Protein AF-A0A453N8C6-F1 (afdb_monomer_lite)

Structure (mmCIF, N/CA/C/O backbone):
data_AF-A0A453N8C6-F1
#
_entry.id   AF-A0A453N8C6-F1
#
loop_
_atom_site.group_PDB
_atom_site.id
_atom_site.type_symbol
_atom_site.label_atom_id
_atom_site.label_alt_id
_atom_site.label_comp_id
_atom_site.label_asym_id
_atom_site.label_entity_id
_atom_site.label_seq_id
_atom_site.pdbx_PDB_ins_code
_atom_site.Cartn_x
_atom_site.Cartn_y
_atom_site.Cartn_z
_atom_site.occupancy
_atom_site.B_iso_or_equiv
_atom_site.auth_seq_id
_atom_site.auth_comp_id
_atom_site.auth_asym_id
_atom_site.auth_atom_id
_atom_site.pdbx_PDB_model_num
ATOM 1 N N . MET A 1 1 ? 19.349 16.589 14.785 1.00 27.81 1 MET A N 1
ATOM 2 C CA . MET A 1 1 ? 19.771 15.254 14.307 1.00 27.81 1 MET A CA 1
ATOM 3 C C . MET A 1 1 ? 18.648 14.284 14.624 1.00 27.81 1 MET A C 1
ATOM 5 O O . MET A 1 1 ? 18.499 13.913 15.778 1.00 27.81 1 MET A O 1
ATOM 9 N N . SER A 1 2 ? 17.808 13.958 13.645 1.00 28.86 2 SER A N 1
ATOM 10 C CA . SER A 1 2 ? 16.639 13.094 13.848 1.00 28.86 2 SER A CA 1
ATOM 11 C C . SER A 1 2 ? 16.909 11.774 13.138 1.00 28.86 2 SER A C 1
ATOM 13 O O . SER A 1 2 ? 16.871 11.708 11.910 1.00 28.86 2 SER A O 1
ATOM 15 N N . ALA A 1 3 ? 17.271 10.751 13.907 1.00 26.25 3 ALA A N 1
ATOM 16 C CA . ALA A 1 3 ? 17.454 9.401 13.402 1.00 26.25 3 ALA A CA 1
ATOM 17 C C . ALA A 1 3 ? 16.074 8.781 13.151 1.00 26.25 3 ALA A C 1
ATOM 19 O O . ALA A 1 3 ? 15.327 8.510 14.086 1.00 26.25 3 ALA A O 1
ATOM 20 N N . TRP A 1 4 ?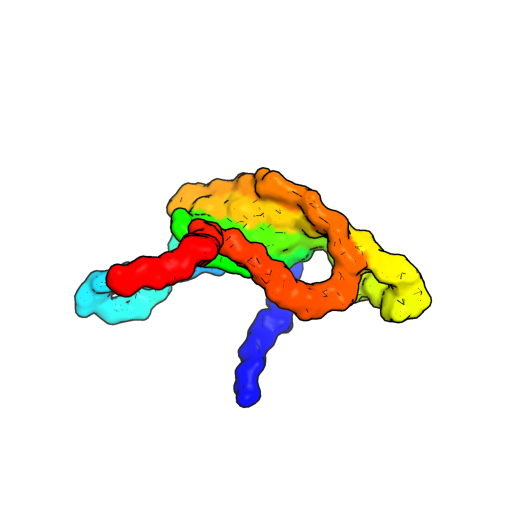 15.732 8.584 11.882 1.00 28.06 4 TRP A N 1
ATOM 21 C CA . TRP A 1 4 ? 14.612 7.732 11.491 1.00 28.06 4 TRP A CA 1
ATOM 22 C C . TRP A 1 4 ? 15.081 6.274 11.545 1.00 28.06 4 TRP A C 1
ATOM 24 O O . TRP A 1 4 ? 16.196 5.997 11.083 1.00 28.06 4 TRP A O 1
ATOM 34 N N . PRO A 1 5 ? 14.290 5.326 12.075 1.00 31.53 5 PRO A N 1
ATOM 35 C CA . PRO A 1 5 ? 14.660 3.922 12.028 1.00 31.53 5 PRO A CA 1
ATOM 36 C C . PRO A 1 5 ? 14.535 3.432 10.581 1.00 31.53 5 PRO A C 1
ATOM 38 O O . PRO A 1 5 ? 13.468 3.062 10.105 1.00 31.53 5 PRO A O 1
ATOM 41 N N . ARG A 1 6 ? 15.663 3.459 9.866 1.00 39.62 6 ARG A N 1
ATOM 42 C CA . ARG A 1 6 ? 15.880 2.709 8.630 1.00 39.62 6 ARG A CA 1
ATOM 43 C C . ARG A 1 6 ? 16.119 1.263 9.026 1.00 39.62 6 ARG A C 1
ATOM 45 O O . ARG A 1 6 ? 17.200 0.964 9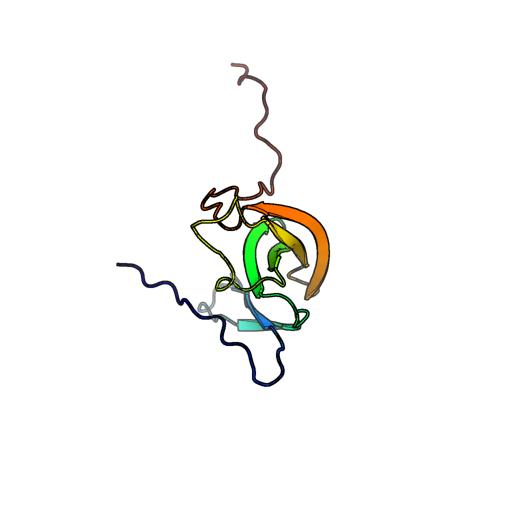.518 1.00 39.62 6 ARG A O 1
ATOM 52 N N . THR A 1 7 ? 15.111 0.407 8.903 1.00 35.06 7 THR A N 1
ATOM 53 C CA . THR A 1 7 ? 15.223 -1.024 8.553 1.00 35.06 7 THR A CA 1
ATOM 54 C C . THR A 1 7 ? 13.877 -1.698 8.804 1.00 35.06 7 THR A C 1
ATOM 56 O O . THR A 1 7 ? 13.541 -2.061 9.931 1.00 35.06 7 THR A O 1
ATOM 59 N N . CYS A 1 8 ? 13.114 -1.920 7.736 1.00 42.84 8 CYS A N 1
ATOM 60 C CA . CYS A 1 8 ? 12.139 -3.002 7.720 1.00 42.84 8 CYS A CA 1
ATOM 61 C C . CYS A 1 8 ? 12.954 -4.302 7.731 1.00 42.84 8 CYS A C 1
ATOM 63 O O . CYS A 1 8 ? 13.542 -4.667 6.720 1.00 42.84 8 CYS A O 1
ATOM 65 N N . ARG A 1 9 ? 13.100 -4.958 8.890 1.00 39.53 9 ARG A N 1
ATOM 66 C CA . ARG A 1 9 ? 13.710 -6.294 8.936 1.00 39.53 9 ARG A CA 1
ATOM 67 C C . ARG A 1 9 ? 12.710 -7.297 8.379 1.00 39.53 9 ARG A C 1
ATOM 69 O O . ARG A 1 9 ? 11.672 -7.531 8.998 1.00 39.53 9 ARG A O 1
ATOM 76 N N . THR A 1 10 ? 13.044 -7.895 7.245 1.00 47.12 10 THR A N 1
ATOM 77 C CA . THR A 1 10 ? 12.346 -9.051 6.686 1.00 47.12 10 THR A CA 1
ATOM 78 C C . THR A 1 10 ? 12.437 -10.214 7.671 1.00 47.12 10 THR A C 1
ATOM 80 O O . THR A 1 10 ? 13.494 -10.484 8.250 1.00 47.12 10 THR A O 1
ATOM 83 N N . ARG A 1 11 ? 11.312 -10.888 7.917 1.00 54.66 11 ARG A N 1
ATOM 84 C CA . ARG A 1 11 ? 11.297 -12.114 8.716 1.00 54.66 11 ARG A CA 1
ATOM 85 C C . ARG A 1 11 ? 11.904 -13.277 7.923 1.00 54.66 11 ARG A C 1
ATOM 87 O O . ARG A 1 11 ? 11.881 -13.240 6.695 1.00 54.66 11 ARG A O 1
ATOM 94 N N . PRO A 1 12 ? 12.368 -14.343 8.600 1.00 52.97 12 PRO A N 1
ATOM 95 C CA . PRO A 1 12 ? 12.856 -15.555 7.937 1.00 52.97 12 PRO A CA 1
ATOM 96 C C . PRO A 1 12 ? 11.827 -16.228 7.012 1.00 52.97 12 PRO A C 1
ATOM 98 O O . PRO A 1 12 ? 12.214 -17.006 6.150 1.00 52.97 12 PRO A O 1
ATOM 101 N N . ASP A 1 13 ? 10.533 -15.942 7.195 1.00 63.09 13 ASP A N 1
ATOM 102 C CA . ASP A 1 13 ? 9.421 -16.463 6.389 1.00 63.09 13 ASP A CA 1
ATOM 103 C C . ASP A 1 13 ? 9.012 -15.544 5.219 1.00 63.09 13 ASP A C 1
ATOM 105 O O . ASP A 1 13 ? 8.057 -15.850 4.510 1.00 63.09 13 ASP A O 1
ATOM 109 N N . GLY A 1 14 ? 9.700 -14.411 5.022 1.00 59.38 14 GLY A N 1
ATOM 110 C CA . GLY A 1 14 ? 9.383 -13.437 3.972 1.00 59.38 14 GLY A CA 1
ATOM 111 C C . GLY A 1 14 ? 8.081 -12.655 4.194 1.00 59.38 14 GLY A C 1
ATOM 112 O O . GLY A 1 14 ? 7.648 -11.934 3.301 1.00 59.38 14 GLY A O 1
ATOM 113 N N . SER A 1 15 ? 7.432 -12.776 5.359 1.00 63.88 15 SER A N 1
ATOM 114 C CA . SER A 1 15 ? 6.172 -12.078 5.633 1.00 63.88 15 SER A CA 1
ATOM 115 C C . SER A 1 15 ? 6.397 -10.639 6.113 1.00 63.88 15 SER A C 1
ATOM 117 O O . SER A 1 15 ? 7.200 -10.377 7.018 1.00 63.88 15 SER A O 1
ATOM 119 N N . PHE A 1 16 ? 5.635 -9.697 5.550 1.00 69.31 16 PHE A N 1
ATOM 120 C CA . PHE A 1 16 ? 5.573 -8.315 6.027 1.00 69.31 16 PHE A CA 1
ATOM 121 C C . PHE A 1 16 ? 4.360 -8.125 6.937 1.00 69.31 16 PHE A C 1
ATOM 123 O O . PHE A 1 16 ? 3.277 -8.657 6.692 1.00 69.31 16 PHE A O 1
ATOM 130 N N . ARG A 1 17 ? 4.542 -7.358 8.015 1.00 71.56 17 ARG A N 1
ATOM 131 C CA . ARG A 1 17 ? 3.475 -7.034 8.965 1.00 71.56 17 ARG A CA 1
ATOM 132 C C . ARG A 1 17 ? 3.396 -5.535 9.167 1.00 71.56 17 ARG A C 1
ATOM 134 O O . ARG A 1 17 ? 4.377 -4.923 9.584 1.00 71.56 17 ARG A O 1
ATOM 141 N N . LEU A 1 18 ? 2.221 -4.969 8.924 1.00 72.94 18 LEU A N 1
ATOM 142 C CA . LEU A 1 18 ? 1.919 -3.603 9.323 1.00 72.94 18 LEU A CA 1
ATOM 143 C C . LEU A 1 18 ? 1.427 -3.613 10.768 1.00 72.94 18 LEU A C 1
ATOM 145 O O . LEU A 1 18 ? 0.459 -4.299 11.092 1.00 72.94 18 LEU A O 1
ATOM 149 N N . VAL A 1 19 ? 2.096 -2.843 11.619 1.00 73.06 19 VAL A N 1
ATOM 150 C CA . VAL A 1 19 ? 1.768 -2.694 13.037 1.00 73.06 19 VAL A CA 1
ATOM 151 C C . VAL A 1 19 ? 1.398 -1.238 13.285 1.00 73.06 19 VAL A C 1
ATOM 153 O O . VAL A 1 19 ? 2.187 -0.351 12.962 1.00 73.06 19 VAL A O 1
ATOM 156 N N . TYR A 1 20 ? 0.228 -0.986 13.871 1.00 69.19 20 TYR A N 1
ATOM 157 C CA . TYR A 1 20 ? -0.189 0.360 14.264 1.00 69.19 20 TYR A CA 1
ATOM 158 C C . TYR A 1 20 ? -0.744 0.380 15.690 1.00 69.19 20 TYR A C 1
ATOM 160 O O . TYR A 1 20 ? -1.233 -0.622 16.217 1.00 69.19 20 TYR A O 1
ATOM 168 N N . THR A 1 21 ? -0.629 1.542 16.325 1.00 68.12 21 THR A N 1
ATOM 169 C CA . THR A 1 21 ? -1.155 1.811 17.665 1.00 68.12 21 THR A CA 1
ATOM 170 C C . THR A 1 21 ? -2.172 2.928 17.582 1.00 68.12 21 THR A C 1
ATOM 172 O O . THR A 1 21 ? -1.903 3.961 16.963 1.00 68.12 21 THR A O 1
ATOM 175 N N . THR A 1 22 ? -3.304 2.752 18.244 1.00 64.94 22 THR A N 1
ATOM 176 C CA . THR A 1 22 ? -4.309 3.800 18.401 1.00 64.94 22 THR A CA 1
ATOM 177 C C . THR A 1 22 ? -4.161 4.433 19.781 1.00 64.94 22 THR A C 1
ATOM 179 O O . THR A 1 22 ? -3.692 3.815 20.742 1.00 64.94 22 THR A O 1
ATOM 182 N N . GLN A 1 23 ? -4.508 5.714 19.872 1.00 64.88 23 GLN A N 1
ATOM 183 C CA . GLN A 1 23 ? -4.574 6.437 21.134 1.00 64.88 23 GLN A CA 1
ATOM 184 C C . GLN A 1 23 ? -6.031 6.803 21.380 1.00 64.88 23 GLN A C 1
ATOM 186 O O . GLN A 1 23 ? -6.620 7.553 20.604 1.00 64.88 23 GLN A O 1
ATOM 191 N N . ASN A 1 24 ? -6.606 6.273 22.457 1.00 63.00 24 ASN A N 1
ATOM 192 C CA . ASN A 1 24 ? -7.944 6.662 22.871 1.00 63.00 24 ASN A CA 1
ATOM 193 C C . ASN A 1 24 ? -7.863 7.979 23.656 1.00 63.00 24 ASN A C 1
ATOM 195 O O . ASN A 1 24 ? -7.054 8.105 24.573 1.00 63.00 24 ASN A O 1
ATOM 199 N N . ASN A 1 25 ? -8.690 8.960 23.298 1.00 60.56 25 ASN A N 1
ATOM 200 C CA . ASN A 1 25 ? -8.667 10.307 23.884 1.00 60.56 25 ASN A CA 1
ATOM 201 C C . ASN A 1 25 ? -9.478 10.410 25.195 1.00 60.56 25 ASN A C 1
ATOM 203 O O . ASN A 1 25 ? -9.945 11.487 25.558 1.00 60.56 25 ASN A O 1
ATOM 207 N N . SER A 1 26 ? -9.683 9.296 25.903 1.00 57.47 26 SER A N 1
ATOM 208 C CA . SER A 1 26 ? -10.351 9.283 27.209 1.00 57.47 26 SER A CA 1
ATOM 209 C C . SER A 1 26 ? -9.458 9.899 28.292 1.00 57.47 26 SER A C 1
ATOM 211 O O . SER A 1 26 ? -8.246 9.725 28.250 1.00 57.47 26 SER A O 1
ATOM 213 N N . GLU A 1 27 ? -10.061 10.558 29.285 1.00 56.75 27 GLU A N 1
ATOM 214 C CA . GLU A 1 27 ? -9.445 11.385 30.350 1.00 56.75 27 GLU A CA 1
ATOM 215 C C . GLU A 1 27 ? -8.375 10.708 31.247 1.00 56.75 27 GLU A C 1
ATOM 217 O O . GLU A 1 27 ? -7.838 11.334 32.160 1.00 56.75 27 GLU A O 1
ATOM 222 N N . SER A 1 28 ? -8.027 9.444 31.002 1.00 60.53 28 SER A N 1
ATOM 223 C CA . SER A 1 28 ? -7.013 8.670 31.727 1.00 60.53 28 SER A CA 1
ATOM 224 C C . SER A 1 28 ? -5.692 8.559 30.936 1.00 60.53 28 SER A C 1
ATOM 226 O O . SER A 1 28 ? -5.678 8.824 29.735 1.00 60.53 28 SER A O 1
ATOM 228 N N . PRO A 1 29 ? -4.559 8.176 31.565 1.00 53.72 29 PRO A N 1
ATOM 229 C CA . PRO A 1 29 ? -3.230 8.274 30.961 1.00 53.72 29 PRO A CA 1
ATOM 230 C C . PRO A 1 29 ? -3.148 7.614 29.584 1.00 53.72 29 PRO A C 1
ATOM 232 O O . PRO A 1 29 ? -3.690 6.532 29.376 1.00 53.72 29 PRO A O 1
ATOM 235 N N . LYS A 1 30 ? -2.423 8.290 28.685 1.00 57.59 30 LYS A N 1
ATOM 236 C CA . LYS A 1 30 ? -2.078 7.934 27.300 1.00 57.59 30 LYS A CA 1
ATOM 237 C C . LYS A 1 30 ? -1.484 6.523 27.180 1.00 57.59 30 LYS A C 1
ATOM 239 O O . LYS A 1 30 ? -0.279 6.364 26.995 1.00 57.59 30 LYS A O 1
ATOM 244 N N . GLU A 1 31 ? -2.313 5.500 27.286 1.00 61.00 31 GLU A N 1
ATOM 245 C CA . GLU A 1 31 ? -1.899 4.117 27.112 1.00 61.00 31 GLU A CA 1
ATOM 246 C C . GLU A 1 31 ? -1.993 3.789 25.618 1.00 61.00 31 GLU A C 1
ATOM 248 O O . GLU A 1 31 ? -3.078 3.621 25.065 1.00 61.00 31 GLU A O 1
ATOM 253 N N . TRP A 1 32 ? -0.846 3.784 24.933 1.00 63.06 32 TRP A N 1
ATOM 254 C CA . TRP A 1 32 ? -0.765 3.322 23.549 1.00 63.06 32 TRP A CA 1
ATOM 255 C C . TRP A 1 32 ? -1.081 1.831 23.530 1.00 63.06 32 TRP A C 1
ATOM 257 O O . TRP A 1 32 ? -0.310 1.028 24.060 1.00 63.06 32 TRP A O 1
ATOM 267 N N . ARG A 1 33 ? -2.211 1.452 22.935 1.00 62.38 33 ARG A N 1
ATOM 268 C CA . ARG A 1 33 ? -2.576 0.045 22.782 1.00 62.38 33 ARG A CA 1
ATOM 269 C C . ARG A 1 33 ? -2.198 -0.413 21.380 1.00 62.38 33 ARG A C 1
ATOM 271 O O . ARG A 1 33 ? -2.547 0.211 20.380 1.00 62.38 33 ARG A O 1
ATOM 278 N N . LEU A 1 34 ? -1.410 -1.483 21.323 1.00 64.12 34 LEU A N 1
ATOM 279 C CA . LEU A 1 34 ? -1.106 -2.197 20.089 1.00 64.12 34 LEU A CA 1
ATOM 280 C C . LEU A 1 34 ? -2.366 -2.955 19.682 1.00 64.12 34 LEU A C 1
ATOM 282 O O . LEU A 1 34 ? -2.732 -3.918 20.352 1.00 64.12 34 LEU A O 1
ATOM 286 N N . GLU A 1 35 ? -3.050 -2.489 18.644 1.00 64.56 35 GLU A N 1
ATOM 287 C CA . GLU A 1 35 ? -4.432 -2.916 18.412 1.00 64.56 35 GLU A CA 1
ATOM 288 C C . GLU A 1 35 ? -4.566 -3.935 17.278 1.00 64.56 35 GLU A C 1
ATOM 290 O O . GLU A 1 35 ? -5.394 -4.836 17.364 1.00 64.56 35 GLU A O 1
ATOM 295 N N . SER A 1 36 ? -3.715 -3.877 16.251 1.00 64.38 36 SER A N 1
ATOM 296 C CA . SER A 1 36 ? -3.805 -4.826 15.140 1.00 64.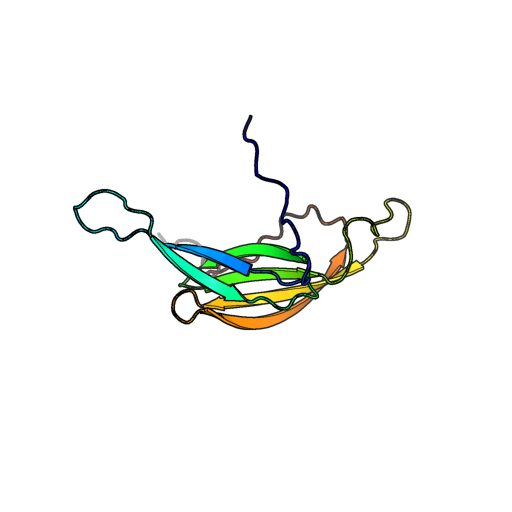38 36 SER A CA 1
ATOM 297 C C . SER A 1 36 ? -2.470 -5.034 14.444 1.00 64.38 36 SER A C 1
ATOM 299 O O . SER A 1 36 ? -1.598 -4.158 14.411 1.00 64.38 36 SER A O 1
ATOM 301 N N . VAL A 1 37 ? -2.322 -6.232 13.880 1.00 70.25 37 VAL A N 1
ATOM 302 C CA . VAL A 1 37 ? -1.226 -6.541 12.981 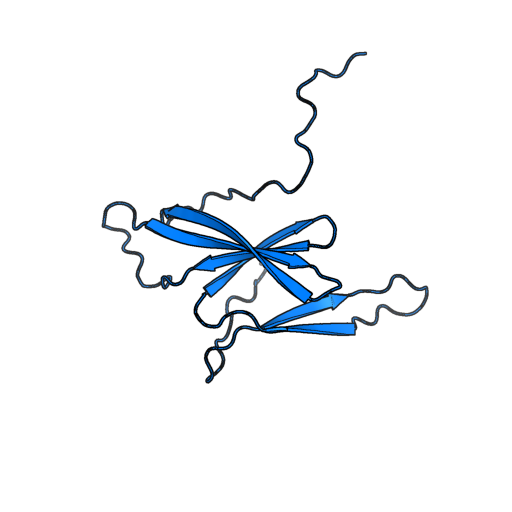1.00 70.25 37 VAL A CA 1
ATOM 303 C C . VAL A 1 37 ? -1.760 -7.166 11.709 1.00 70.25 37 VAL A C 1
ATOM 305 O O . VAL A 1 37 ? -2.305 -8.268 11.731 1.00 70.25 37 VAL A O 1
ATOM 308 N N . ILE A 1 38 ? -1.538 -6.475 10.599 1.00 78.38 38 ILE A N 1
ATOM 309 C CA . ILE A 1 38 ? -2.034 -6.869 9.286 1.00 78.38 38 ILE A CA 1
ATOM 310 C C . ILE A 1 38 ? -0.928 -7.616 8.561 1.00 78.38 38 ILE A C 1
ATOM 312 O O . ILE A 1 38 ? 0.191 -7.111 8.438 1.00 78.38 38 ILE A O 1
ATOM 316 N N . SER A 1 39 ? -1.240 -8.820 8.091 1.00 82.31 39 SER A N 1
ATOM 317 C CA . SER A 1 39 ? -0.357 -9.569 7.204 1.00 82.31 39 SER A CA 1
ATOM 318 C C . SER A 1 39 ? -0.404 -8.944 5.815 1.00 82.31 39 SER A C 1
ATOM 320 O O . SER A 1 39 ? -1.463 -8.887 5.193 1.00 82.31 39 SER A O 1
A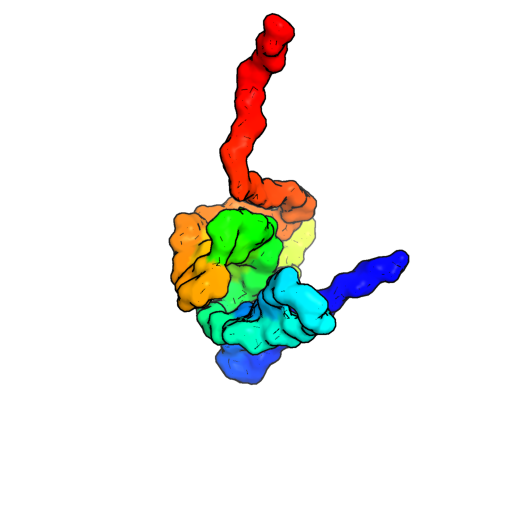TOM 322 N N . LEU A 1 40 ? 0.742 -8.478 5.335 1.00 85.12 40 LEU A N 1
ATOM 323 C CA . LEU A 1 40 ? 0.894 -7.964 3.982 1.00 85.12 40 LEU A CA 1
ATOM 324 C C . LEU A 1 40 ? 1.489 -9.051 3.073 1.00 85.12 40 LEU A C 1
ATOM 326 O O . LEU A 1 40 ? 2.268 -9.884 3.550 1.00 85.12 40 LEU A O 1
ATOM 330 N N . PRO A 1 41 ? 1.158 -9.051 1.769 1.00 84.44 41 PRO A N 1
ATOM 331 C CA . PRO A 1 41 ? 1.796 -9.932 0.795 1.00 84.44 41 PRO A CA 1
ATOM 332 C C . PRO A 1 41 ? 3.326 -9.817 0.842 1.00 84.44 41 PRO A C 1
ATOM 334 O O . PRO A 1 41 ? 3.859 -8.711 0.774 1.00 84.44 41 PRO A O 1
ATOM 337 N N . GLY A 1 42 ? 4.012 -10.955 0.968 1.00 83.06 42 GLY A N 1
ATOM 338 C CA . GLY A 1 42 ? 5.454 -11.038 1.234 1.00 83.06 42 GLY A CA 1
ATOM 339 C C . GLY A 1 42 ? 6.369 -10.612 0.083 1.00 83.06 42 GLY A C 1
ATOM 340 O O . GLY A 1 42 ? 7.552 -10.386 0.293 1.00 83.06 42 GLY A O 1
ATOM 341 N N . GLN A 1 43 ? 5.838 -10.510 -1.137 1.00 83.69 43 GLN A N 1
ATOM 342 C CA . GLN A 1 43 ? 6.638 -10.253 -2.336 1.00 83.69 43 GLN A CA 1
ATOM 343 C C . GLN A 1 43 ? 7.011 -8.781 -2.557 1.00 83.69 43 GLN A C 1
ATOM 345 O O . GLN A 1 43 ? 7.732 -8.497 -3.505 1.00 83.69 43 GLN A O 1
ATOM 350 N N . TYR A 1 44 ? 6.491 -7.855 -1.746 1.00 84.12 44 TYR A N 1
ATOM 351 C CA . TYR A 1 44 ? 6.736 -6.425 -1.930 1.00 84.12 44 TYR A CA 1
ATOM 352 C C . TYR A 1 44 ? 7.574 -5.842 -0.800 1.00 84.12 44 TYR A C 1
ATOM 354 O O . TYR A 1 44 ? 7.289 -6.072 0.374 1.00 84.12 44 TYR A O 1
ATOM 362 N N . ASP A 1 45 ? 8.493 -4.958 -1.166 1.00 82.25 45 ASP A N 1
ATOM 363 C CA . ASP A 1 45 ? 9.075 -3.982 -0.261 1.00 82.25 45 ASP A CA 1
ATOM 364 C C . ASP A 1 45 ? 8.135 -2.777 -0.140 1.00 82.25 45 ASP A C 1
ATOM 366 O O . ASP A 1 45 ? 7.950 -2.001 -1.083 1.00 82.25 45 ASP A O 1
ATOM 370 N N . TYR A 1 46 ? 7.508 -2.634 1.033 1.00 83.44 46 TYR A N 1
ATOM 371 C CA . TYR A 1 46 ? 6.519 -1.585 1.287 1.00 83.44 46 TYR A CA 1
ATOM 372 C C . TYR A 1 46 ? 7.124 -0.301 1.853 1.00 83.44 46 TYR A C 1
ATOM 374 O O . TYR A 1 46 ? 8.007 -0.321 2.714 1.00 83.44 46 TYR A O 1
ATOM 382 N N . PHE A 1 47 ? 6.534 0.828 1.469 1.00 81.56 47 PHE A N 1
ATOM 383 C CA . PHE A 1 47 ? 6.766 2.139 2.062 1.00 81.56 47 PHE A CA 1
ATOM 384 C C . PHE A 1 47 ? 5.448 2.882 2.303 1.00 81.56 47 PHE A C 1
ATOM 386 O O . PHE A 1 47 ? 4.467 2.721 1.573 1.00 81.56 47 PHE A O 1
ATOM 393 N N . THR A 1 48 ? 5.420 3.720 3.341 1.00 85.06 48 THR A N 1
ATOM 394 C CA . THR A 1 48 ? 4.246 4.539 3.655 1.00 85.06 48 THR A CA 1
ATOM 395 C C . THR A 1 48 ? 4.148 5.711 2.697 1.00 85.06 48 THR A C 1
ATOM 397 O O . THR A 1 48 ? 5.101 6.466 2.511 1.00 85.06 48 THR A O 1
ATOM 400 N N . VAL A 1 49 ? 2.959 5.883 2.136 1.00 85.31 49 VAL A N 1
ATOM 401 C CA . VAL A 1 49 ? 2.644 6.957 1.201 1.00 85.31 49 VAL A CA 1
ATOM 402 C C . VAL A 1 49 ? 1.921 8.103 1.912 1.00 85.31 49 VAL A C 1
ATOM 404 O O . VAL A 1 49 ? 2.220 9.270 1.674 1.00 85.31 49 VAL A O 1
ATOM 407 N N . GLY A 1 50 ? 0.992 7.779 2.813 1.00 83.50 50 GLY A N 1
ATOM 408 C CA . GLY A 1 50 ? 0.228 8.754 3.590 1.00 83.50 50 GLY A CA 1
ATOM 409 C C . GLY A 1 50 ? -0.933 8.101 4.334 1.00 83.50 50 GLY A C 1
ATOM 410 O O . GLY A 1 50 ? -1.117 6.891 4.254 1.00 83.50 50 GLY A O 1
ATOM 411 N N . ALA A 1 51 ? -1.722 8.896 5.052 1.00 85.12 51 ALA A N 1
ATOM 412 C CA . ALA A 1 51 ? -2.946 8.445 5.711 1.00 85.12 51 ALA A CA 1
ATOM 413 C C . ALA A 1 51 ? -4.015 9.541 5.633 1.00 85.12 51 ALA A C 1
ATOM 415 O O . ALA A 1 51 ? -3.695 10.716 5.820 1.00 85.12 51 ALA A O 1
ATOM 416 N N . ALA A 1 52 ? -5.263 9.162 5.363 1.00 84.31 52 ALA A N 1
ATOM 417 C CA . ALA A 1 52 ? -6.408 10.070 5.312 1.00 84.31 52 ALA A CA 1
ATOM 418 C C . ALA A 1 52 ? -7.719 9.300 5.514 1.00 84.31 52 ALA A C 1
ATOM 420 O O . ALA A 1 52 ? -7.815 8.141 5.126 1.00 84.31 52 ALA A O 1
ATOM 421 N N . GLU A 1 53 ? -8.717 9.949 6.121 1.00 86.19 53 GLU A N 1
ATOM 422 C CA . GLU A 1 53 ? -10.105 9.454 6.209 1.00 86.19 53 GLU A CA 1
ATOM 423 C C . GLU A 1 53 ? -10.264 8.015 6.750 1.00 86.19 53 GLU A C 1
ATOM 425 O O . GLU A 1 53 ? -11.167 7.286 6.361 1.00 86.19 53 GLU A O 1
ATOM 430 N N . GLY A 1 54 ? -9.388 7.587 7.667 1.00 84.44 54 GLY A N 1
ATOM 431 C CA . GLY A 1 54 ? -9.428 6.229 8.234 1.00 84.44 54 GLY A CA 1
ATOM 432 C C . GLY A 1 54 ? -8.698 5.166 7.406 1.00 84.44 54 GLY A C 1
ATOM 433 O O . GLY A 1 54 ? -8.735 3.987 7.761 1.00 84.44 54 GLY A O 1
ATOM 434 N N . PHE A 1 55 ? -7.984 5.578 6.358 1.00 86.75 55 PHE A N 1
ATOM 435 C CA . PHE A 1 55 ? -7.149 4.718 5.529 1.00 86.75 55 PHE A CA 1
ATOM 436 C C . PHE A 1 55 ? -5.665 5.057 5.676 1.00 86.75 55 PHE A C 1
ATOM 438 O O . PHE A 1 55 ? -5.272 6.224 5.757 1.00 86.75 55 PHE A O 1
ATOM 445 N N . LEU A 1 56 ? -4.829 4.021 5.660 1.00 87.81 56 LEU A N 1
ATOM 446 C CA . LEU A 1 56 ? -3.390 4.121 5.449 1.00 87.81 56 LEU A CA 1
ATOM 447 C C . LEU A 1 56 ? -3.072 3.719 4.008 1.00 87.81 56 LEU A C 1
ATOM 449 O O . LEU A 1 56 ? -3.514 2.677 3.535 1.00 87.81 56 LEU A O 1
ATOM 453 N N . PHE A 1 57 ? -2.265 4.518 3.325 1.00 87.88 57 PHE A N 1
ATOM 454 C CA . PHE A 1 57 ? -1.846 4.265 1.956 1.00 87.88 57 PHE A CA 1
ATOM 455 C C . PHE A 1 57 ? -0.398 3.789 1.919 1.00 87.88 57 PHE A C 1
ATOM 457 O O . PHE A 1 57 ? 0.492 4.391 2.532 1.00 87.88 57 PHE A O 1
ATOM 464 N N . LEU A 1 58 ? -0.169 2.713 1.175 1.00 88.75 58 LEU A N 1
ATOM 465 C CA . LEU A 1 58 ? 1.126 2.062 1.022 1.00 88.75 58 LEU A CA 1
ATOM 466 C C . LEU A 1 58 ? 1.514 2.015 -0.454 1.00 88.75 58 LEU A C 1
ATOM 468 O O . LEU A 1 58 ? 0.657 1.860 -1.322 1.00 88.75 58 LEU A O 1
ATOM 472 N N . GLY A 1 59 ? 2.808 2.127 -0.721 1.00 88.12 59 GLY A N 1
ATOM 473 C CA . GLY A 1 59 ? 3.421 1.745 -1.986 1.00 88.12 59 GLY A CA 1
ATOM 474 C C . GLY A 1 59 ? 4.217 0.465 -1.770 1.00 88.12 59 GLY A C 1
ATOM 475 O O . GLY A 1 59 ? 4.793 0.291 -0.699 1.00 88.12 59 GLY A O 1
ATOM 476 N N . GLY A 1 60 ? 4.226 -0.429 -2.750 1.00 88.12 60 GLY A N 1
ATOM 477 C CA . GLY A 1 60 ? 5.006 -1.661 -2.733 1.00 88.12 60 GLY A CA 1
ATOM 478 C C . GLY A 1 60 ? 5.685 -1.891 -4.077 1.00 88.12 60 GLY A C 1
ATOM 479 O O . GLY A 1 60 ? 5.060 -1.695 -5.117 1.00 88.12 60 GLY A O 1
ATOM 480 N N . THR A 1 61 ? 6.946 -2.313 -4.051 1.00 85.44 61 THR A N 1
ATOM 481 C CA . THR A 1 61 ? 7.714 -2.713 -5.240 1.00 85.44 61 THR A CA 1
ATOM 482 C C . THR A 1 61 ? 8.256 -4.127 -5.060 1.00 85.44 61 THR A C 1
ATOM 484 O O . THR A 1 61 ? 8.569 -4.519 -3.940 1.00 85.44 61 THR A O 1
ATOM 487 N N . THR A 1 62 ? 8.323 -4.905 -6.138 1.00 84.62 62 THR A N 1
ATOM 488 C CA . THR A 1 62 ? 9.023 -6.203 -6.162 1.00 84.62 62 THR A CA 1
ATOM 489 C C . THR A 1 62 ? 10.509 -6.051 -6.476 1.00 84.62 62 THR A C 1
ATOM 491 O O . THR A 1 62 ? 11.274 -6.989 -6.276 1.00 84.62 62 THR A O 1
ATOM 494 N N . GLU A 1 63 ? 10.900 -4.879 -6.975 1.00 78.06 63 GLU A N 1
ATOM 495 C CA . GLU A 1 63 ? 12.272 -4.556 -7.359 1.00 78.06 63 GLU A CA 1
ATOM 496 C C . GLU A 1 63 ? 13.096 -4.185 -6.128 1.00 78.06 63 GLU A C 1
ATOM 498 O O . GLU A 1 63 ? 12.612 -3.462 -5.248 1.00 78.06 63 GLU A O 1
ATOM 503 N N . SER A 1 64 ? 14.348 -4.644 -6.062 1.00 70.44 64 SER A N 1
ATOM 504 C CA . SER A 1 64 ? 15.212 -4.316 -4.934 1.00 70.44 64 SER A CA 1
ATOM 505 C C . SER A 1 64 ? 15.875 -2.952 -5.134 1.00 70.44 64 SER A C 1
ATOM 507 O O . SER A 1 64 ? 16.331 -2.606 -6.222 1.00 70.44 64 SER A O 1
ATOM 509 N N . GLN A 1 65 ? 16.022 -2.182 -4.049 1.00 61.53 65 GLN A N 1
ATOM 510 C CA . GLN A 1 65 ? 16.777 -0.919 -4.082 1.00 61.53 65 GLN A CA 1
ATOM 511 C C . GLN A 1 65 ? 18.263 -1.077 -4.429 1.00 61.53 65 GLN A C 1
ATOM 513 O O . GLN A 1 65 ? 18.949 -0.078 -4.590 1.00 61.53 65 GLN A O 1
ATOM 518 N N . GLN A 1 66 ? 18.782 -2.302 -4.503 1.00 60.78 66 GLN A N 1
ATOM 519 C CA . GLN A 1 66 ? 20.161 -2.561 -4.917 1.00 60.78 66 GLN A CA 1
ATOM 520 C C . GLN A 1 66 ? 20.292 -2.705 -6.435 1.00 60.78 66 GLN A C 1
ATOM 522 O O . GLN A 1 66 ? 21.394 -2.539 -6.948 1.00 60.78 66 GLN A O 1
ATOM 527 N N . ASP A 1 67 ? 19.184 -2.955 -7.136 1.00 62.72 67 ASP A N 1
ATOM 528 C CA . ASP A 1 67 ? 19.155 -3.152 -8.588 1.00 62.72 67 ASP A CA 1
ATOM 529 C C . ASP A 1 67 ? 19.088 -1.825 -9.356 1.00 62.72 67 ASP A C 1
ATOM 531 O O . ASP A 1 67 ? 18.996 -1.817 -10.579 1.00 62.72 67 ASP A O 1
ATOM 535 N N . CYS A 1 68 ? 19.133 -0.689 -8.653 1.00 61.38 68 CYS A N 1
ATOM 536 C CA . CYS A 1 68 ? 19.149 0.619 -9.282 1.00 61.38 68 CYS A CA 1
ATOM 537 C C . CYS A 1 68 ? 20.551 1.007 -9.746 1.00 61.38 68 CYS A C 1
ATOM 539 O O . CYS A 1 68 ? 21.426 1.345 -8.941 1.00 61.38 68 CYS A O 1
ATOM 541 N N . HIS A 1 69 ? 20.767 1.013 -11.056 1.00 61.16 69 HIS A N 1
ATOM 542 C CA . HIS A 1 69 ? 22.029 1.446 -11.629 1.00 61.16 69 HIS A CA 1
ATOM 543 C C . HIS A 1 69 ? 21.962 2.940 -11.959 1.00 61.16 69 HIS A C 1
ATOM 545 O O . HIS A 1 69 ? 21.197 3.390 -12.804 1.00 61.16 69 HIS A O 1
ATOM 551 N N . GLU A 1 70 ? 22.811 3.735 -11.301 1.00 56.22 70 GLU A N 1
ATOM 552 C CA . GLU A 1 70 ? 22.909 5.197 -11.489 1.00 56.22 70 GLU A CA 1
ATOM 553 C C . GLU A 1 70 ? 23.308 5.595 -12.930 1.00 56.22 70 GLU A C 1
ATOM 555 O O . GLU A 1 70 ? 23.200 6.753 -13.327 1.00 56.22 70 GLU A O 1
ATOM 560 N N . THR A 1 71 ? 23.782 4.631 -13.724 1.00 54.69 71 THR A N 1
ATOM 561 C CA . THR A 1 71 ? 24.451 4.849 -15.011 1.00 54.69 71 THR A CA 1
ATOM 562 C C . THR A 1 71 ? 23.657 4.414 -16.238 1.00 54.69 71 THR A C 1
ATOM 564 O O . THR A 1 71 ? 24.068 4.753 -17.348 1.00 54.69 71 THR A O 1
ATOM 567 N N . GLU A 1 72 ? 22.547 3.691 -16.077 1.00 52.78 72 GLU A N 1
ATOM 568 C CA . GLU A 1 72 ? 21.686 3.316 -17.200 1.00 52.78 72 GLU A CA 1
ATOM 569 C C . GLU A 1 72 ? 20.357 4.077 -17.148 1.00 52.78 72 GLU A C 1
ATOM 571 O O . GLU A 1 72 ? 19.973 4.701 -16.163 1.00 52.78 72 GLU A O 1
ATOM 576 N N . TRP A 1 73 ? 19.731 4.166 -18.305 1.00 54.44 73 TRP A N 1
ATOM 577 C CA . TRP A 1 73 ? 18.647 5.064 -18.680 1.00 54.44 73 TRP A CA 1
ATOM 578 C C . TRP A 1 73 ? 17.426 4.811 -17.789 1.00 54.44 73 TRP A C 1
ATOM 580 O O . TRP A 1 73 ? 16.597 3.976 -18.107 1.00 54.44 73 TRP A O 1
ATOM 590 N N . ALA A 1 74 ? 17.354 5.550 -16.676 1.00 60.50 74 ALA A N 1
ATOM 591 C CA . ALA A 1 74 ? 16.267 5.581 -15.700 1.00 60.50 74 ALA A CA 1
ATOM 592 C C . ALA A 1 74 ? 15.572 4.224 -15.514 1.00 60.50 74 ALA A C 1
ATOM 594 O O . ALA A 1 74 ? 14.450 4.059 -15.993 1.00 60.50 74 ALA A O 1
ATOM 595 N N . ASP A 1 75 ? 16.211 3.288 -14.801 1.00 70.06 75 ASP A N 1
ATOM 596 C CA . ASP A 1 75 ? 15.555 2.051 -14.362 1.00 70.06 75 ASP A CA 1
ATOM 597 C C . ASP A 1 75 ? 14.165 2.392 -13.826 1.00 70.06 75 ASP A C 1
ATOM 599 O O . ASP A 1 75 ? 14.022 3.197 -12.902 1.00 70.06 75 ASP A O 1
ATOM 603 N N . THR A 1 76 ? 13.124 1.862 -14.461 1.00 77.56 76 THR A N 1
ATOM 604 C CA . THR A 1 76 ? 11.750 2.122 -14.050 1.00 77.56 76 THR A CA 1
ATOM 605 C C . THR A 1 76 ? 11.234 0.969 -13.219 1.00 77.56 76 THR A C 1
ATOM 607 O O . THR A 1 76 ? 11.346 -0.183 -13.628 1.00 77.56 76 THR A O 1
ATOM 610 N N . TRP A 1 77 ? 10.605 1.278 -12.095 1.00 83.75 77 TRP A N 1
ATOM 611 C CA . TRP A 1 77 ? 9.982 0.301 -11.219 1.00 83.75 77 TRP A CA 1
ATOM 612 C C . TRP A 1 77 ? 8.472 0.386 -11.284 1.00 83.75 77 TRP A C 1
ATOM 614 O O . TRP A 1 77 ? 7.892 1.476 -11.287 1.00 83.75 77 TR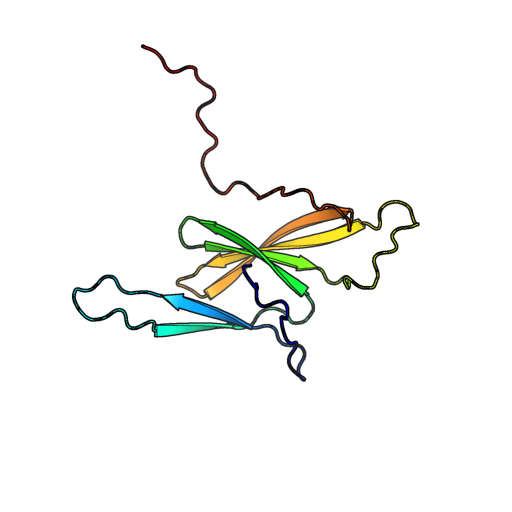P A O 1
ATOM 624 N N . ASP A 1 78 ? 7.839 -0.778 -11.266 1.00 87.38 78 ASP A N 1
ATOM 625 C CA . ASP A 1 78 ? 6.403 -0.887 -11.086 1.00 87.38 78 ASP A CA 1
ATOM 626 C C . ASP A 1 78 ? 6.056 -0.793 -9.601 1.00 87.38 78 ASP A C 1
ATOM 628 O O . ASP A 1 78 ? 6.328 -1.692 -8.807 1.00 87.38 78 ASP A O 1
ATOM 632 N N . ILE A 1 79 ? 5.406 0.308 -9.233 1.00 87.62 79 ILE A N 1
ATOM 633 C CA . ILE A 1 79 ? 4.920 0.546 -7.879 1.00 87.62 79 ILE A CA 1
ATOM 634 C C . ILE A 1 79 ? 3.437 0.209 -7.815 1.00 87.62 79 ILE A C 1
ATOM 636 O O . ILE A 1 79 ? 2.616 0.832 -8.492 1.00 87.62 79 ILE A O 1
ATOM 640 N N . ASP A 1 80 ? 3.083 -0.736 -6.953 1.00 91.50 80 ASP A N 1
ATOM 641 C CA . ASP A 1 80 ? 1.700 -0.995 -6.580 1.00 91.50 80 ASP A CA 1
ATOM 642 C C . ASP A 1 80 ? 1.289 -0.144 -5.387 1.00 91.50 80 ASP A C 1
ATOM 644 O O . ASP A 1 80 ? 1.939 -0.145 -4.345 1.00 91.50 80 ASP A O 1
ATOM 648 N N . TYR A 1 81 ? 0.173 0.563 -5.532 1.00 90.69 81 TYR A N 1
ATOM 649 C CA . TYR A 1 81 ? -0.426 1.346 -4.465 1.00 90.69 81 TYR A CA 1
ATOM 650 C C . TYR A 1 81 ? -1.574 0.588 -3.820 1.00 90.69 81 TYR A C 1
ATOM 652 O O . TYR A 1 81 ? -2.434 0.029 -4.506 1.00 90.69 81 TYR A O 1
ATOM 660 N N . PHE A 1 82 ? -1.615 0.623 -2.494 1.00 91.50 82 PHE A N 1
ATOM 661 C CA . PHE A 1 82 ? -2.618 -0.045 -1.682 1.00 91.50 82 PHE A CA 1
ATOM 662 C C . PHE A 1 82 ? -3.253 0.925 -0.685 1.00 91.50 82 PHE A C 1
ATOM 664 O O . PHE A 1 82 ? -2.585 1.822 -0.172 1.00 91.50 82 PHE A O 1
ATOM 671 N N . SER A 1 83 ? -4.527 0.707 -0.373 1.00 91.31 83 SER A N 1
ATOM 672 C CA . SER A 1 83 ? -5.210 1.276 0.789 1.00 91.31 83 SER A CA 1
ATOM 673 C C . SER A 1 83 ? -5.419 0.192 1.834 1.00 91.31 83 SER A C 1
ATOM 675 O O . SER A 1 83 ? -5.840 -0.917 1.505 1.00 91.31 83 SER A O 1
ATOM 677 N N . VAL A 1 84 ? -5.190 0.543 3.089 1.00 89.81 84 VAL A N 1
ATOM 678 C CA . VAL A 1 84 ? -5.492 -0.261 4.266 1.00 89.81 84 VAL A CA 1
ATOM 679 C C . VAL A 1 84 ? -6.544 0.479 5.071 1.00 89.81 84 VAL A C 1
ATOM 681 O O . VAL A 1 84 ? -6.284 1.583 5.547 1.00 89.81 84 VAL A O 1
ATOM 684 N N . GLU A 1 85 ? -7.715 -0.114 5.245 1.00 90.00 85 GLU A N 1
ATOM 685 C CA . GLU A 1 85 ? -8.719 0.423 6.161 1.00 90.00 85 GLU A CA 1
ATOM 686 C C . GLU A 1 85 ? -8.318 0.115 7.609 1.00 90.00 85 GLU A C 1
ATOM 688 O O . GLU A 1 85 ? -8.142 -1.042 7.991 1.00 90.00 85 GLU A O 1
ATOM 693 N N . VAL A 1 86 ? -8.161 1.150 8.437 1.00 81.62 86 VAL A N 1
ATOM 694 C CA . VAL A 1 86 ? -7.588 1.013 9.788 1.00 81.62 86 VAL A CA 1
ATOM 695 C C . VAL A 1 86 ? -8.513 0.247 10.738 1.00 81.62 86 VAL A C 1
ATOM 697 O O . VAL A 1 86 ? -8.036 -0.413 11.654 1.00 81.62 86 VAL A O 1
ATOM 700 N N . GLN A 1 87 ? -9.830 0.302 10.549 1.00 81.81 87 GLN A N 1
ATOM 701 C CA . GLN A 1 87 ? -10.768 -0.392 11.440 1.00 81.81 87 GLN A CA 1
ATOM 702 C C . GLN A 1 87 ? -10.882 -1.881 11.112 1.00 81.81 87 GLN A C 1
ATOM 704 O O . GLN A 1 87 ? -10.860 -2.724 12.005 1.00 81.81 87 GLN A O 1
ATOM 709 N N . THR A 1 88 ? -10.993 -2.208 9.826 1.00 85.19 88 THR A N 1
ATOM 710 C CA . THR A 1 88 ? -11.228 -3.579 9.353 1.00 85.19 88 THR A CA 1
ATOM 711 C C . THR A 1 88 ? -9.935 -4.328 9.068 1.00 85.19 88 THR A C 1
ATOM 713 O O . THR A 1 88 ? -9.954 -5.547 8.911 1.00 85.19 88 THR A O 1
ATOM 716 N N . SER A 1 89 ? -8.806 -3.615 9.007 1.00 83.50 89 SER A N 1
ATOM 717 C CA . SER A 1 89 ? -7.530 -4.150 8.541 1.00 83.50 89 SER A CA 1
ATOM 718 C C . SER A 1 89 ? -7.589 -4.707 7.108 1.00 83.50 89 SER A C 1
ATOM 720 O O . SER A 1 89 ? -6.756 -5.529 6.725 1.00 83.50 89 SER A O 1
ATOM 722 N N . GLU A 1 90 ? -8.561 -4.267 6.300 1.00 89.19 90 GLU A N 1
ATOM 723 C CA . GLU A 1 90 ? -8.718 -4.714 4.919 1.00 89.19 90 GLU A CA 1
ATOM 724 C C . GLU A 1 90 ? -7.709 -4.009 4.001 1.00 89.19 90 GLU A C 1
ATOM 726 O O . GLU A 1 90 ? -7.656 -2.779 3.934 1.00 89.19 90 GLU A O 1
ATOM 731 N N . LEU A 1 91 ? -6.917 -4.796 3.267 1.00 89.50 91 LEU A N 1
ATOM 732 C CA . LEU A 1 91 ? -5.964 -4.322 2.264 1.00 89.50 91 LEU A CA 1
ATOM 733 C C . LEU A 1 91 ? -6.593 -4.392 0.865 1.00 89.50 91 LEU A C 1
ATOM 735 O O . LEU A 1 91 ? -7.019 -5.459 0.425 1.00 89.50 91 LEU A O 1
ATOM 739 N N . LYS A 1 92 ? -6.571 -3.282 0.124 1.00 93.31 92 LYS A N 1
ATOM 740 C CA . LYS A 1 92 ? -7.028 -3.194 -1.272 1.00 93.31 92 LYS A CA 1
ATOM 741 C C . LYS A 1 92 ? -5.946 -2.596 -2.155 1.00 93.31 92 LYS A C 1
ATOM 743 O O . LYS A 1 92 ? -5.350 -1.585 -1.801 1.00 93.31 92 LYS A O 1
ATOM 748 N N . LYS A 1 93 ? -5.715 -3.189 -3.326 1.00 92.75 93 LYS A N 1
ATOM 749 C CA . LYS A 1 93 ? -4.873 -2.593 -4.372 1.00 92.75 93 LYS A CA 1
ATOM 750 C C . LYS A 1 93 ? -5.670 -1.513 -5.107 1.00 92.75 93 LYS A C 1
ATOM 752 O O . LYS A 1 93 ? -6.789 -1.770 -5.538 1.00 92.75 93 LYS A O 1
ATOM 757 N N . ILE A 1 94 ? -5.089 -0.327 -5.247 1.00 92.38 94 ILE A N 1
ATOM 758 C CA . ILE A 1 94 ? -5.703 0.842 -5.885 1.00 92.38 94 ILE A CA 1
ATOM 759 C C . ILE A 1 94 ? -5.277 0.910 -7.350 1.00 92.38 94 ILE A C 1
ATOM 761 O O . ILE A 1 94 ? -6.108 0.887 -8.253 1.00 92.38 94 ILE A O 1
ATOM 765 N N . CYS A 1 95 ? -3.969 0.994 -7.591 1.00 91.75 95 CYS A N 1
ATOM 766 C CA . CYS A 1 95 ? -3.405 1.132 -8.927 1.00 91.75 95 CYS A CA 1
ATOM 767 C C . CYS A 1 95 ? -1.953 0.645 -8.974 1.00 91.75 95 CYS A C 1
ATOM 769 O O . CYS A 1 95 ? -1.339 0.378 -7.940 1.00 91.75 95 CYS A O 1
ATOM 771 N N . ARG A 1 96 ? -1.421 0.533 -10.194 1.00 91.12 96 ARG A N 1
ATOM 772 C CA . ARG A 1 96 ? 0.002 0.335 -10.475 1.00 91.12 96 ARG A CA 1
ATOM 773 C C . ARG A 1 96 ? 0.518 1.546 -11.241 1.00 91.12 96 ARG A C 1
ATOM 775 O O . ARG A 1 96 ? -0.178 2.037 -12.129 1.00 91.12 96 ARG A O 1
ATOM 782 N N . MET A 1 97 ? 1.716 2.010 -10.914 1.00 86.94 97 MET A N 1
ATOM 783 C CA . MET A 1 97 ? 2.382 3.092 -11.627 1.00 86.94 97 MET A CA 1
ATOM 784 C C . MET A 1 97 ? 3.851 2.757 -11.838 1.00 86.94 97 MET A C 1
ATOM 786 O O . MET A 1 97 ? 4.561 2.455 -10.884 1.00 86.94 97 MET A O 1
ATOM 790 N N . THR A 1 98 ? 4.306 2.892 -13.074 1.00 86.50 98 THR A N 1
ATOM 791 C CA . THR A 1 98 ? 5.718 2.787 -13.424 1.00 86.50 98 THR A CA 1
ATOM 792 C C . THR A 1 98 ? 6.410 4.115 -13.107 1.00 86.50 98 THR A C 1
ATOM 794 O O . THR A 1 98 ? 5.959 5.174 -13.554 1.00 86.50 98 THR A O 1
ATOM 797 N N . LYS A 1 99 ? 7.471 4.087 -12.297 1.00 77.31 99 LYS A N 1
ATOM 798 C CA . LYS A 1 99 ? 8.225 5.276 -11.873 1.00 77.31 99 LYS A CA 1
ATOM 799 C C . LYS A 1 99 ? 9.722 5.091 -12.079 1.00 77.31 99 LYS A C 1
ATOM 801 O O . LYS A 1 99 ? 10.209 3.993 -11.844 1.00 77.31 99 LYS A O 1
ATOM 806 N N . PRO A 1 100 ? 10.469 6.148 -12.437 1.00 75.06 100 PRO A N 1
ATOM 807 C CA . PRO A 1 100 ? 11.922 6.107 -12.368 1.00 75.06 100 PRO A CA 1
ATOM 808 C C . PRO A 1 100 ? 12.364 5.759 -10.946 1.00 75.06 100 PRO A C 1
ATOM 810 O O . PRO A 1 100 ? 11.871 6.349 -9.979 1.00 75.06 100 PRO A O 1
ATOM 813 N N . CYS A 1 101 ? 13.314 4.841 -10.827 1.00 65.69 101 CYS A N 1
ATOM 814 C CA . CYS A 1 101 ? 13.890 4.399 -9.568 1.00 65.69 101 CYS A CA 1
ATOM 815 C C . CYS A 1 101 ? 14.406 5.582 -8.726 1.00 65.69 101 CYS A C 1
ATOM 817 O O . CYS A 1 101 ? 14.221 5.630 -7.511 1.00 65.69 101 CYS A O 1
ATOM 819 N N . PHE A 1 102 ? 14.992 6.588 -9.383 1.00 57.22 102 PHE A N 1
ATOM 820 C CA . PHE A 1 102 ? 15.573 7.774 -8.745 1.00 57.22 102 PHE A CA 1
ATOM 821 C C . PHE A 1 102 ? 14.630 8.975 -8.638 1.00 57.22 102 PHE A C 1
ATOM 823 O O . PHE A 1 102 ? 15.089 10.115 -8.534 1.00 57.22 102 PHE A O 1
ATOM 830 N N . ASN A 1 103 ? 13.313 8.769 -8.588 1.00 54.41 103 ASN A N 1
ATOM 831 C CA . ASN A 1 103 ? 12.432 9.866 -8.207 1.00 54.41 103 ASN A CA 1
ATOM 832 C C . ASN A 1 103 ? 12.460 10.076 -6.683 1.00 54.41 103 ASN A C 1
ATOM 834 O O . ASN A 1 103 ? 11.542 9.720 -5.952 1.00 54.41 103 ASN A O 1
ATOM 838 N N . HIS A 1 104 ? 13.487 10.811 -6.230 1.00 51.16 104 HIS A N 1
ATOM 839 C CA . HIS A 1 104 ? 13.441 11.662 -5.029 1.00 51.16 104 HIS A CA 1
ATOM 840 C C . HIS A 1 104 ? 12.322 12.715 -5.090 1.00 51.16 104 HIS A C 1
ATOM 842 O O . HIS A 1 104 ? 12.166 13.519 -4.163 1.00 51.16 104 HIS A O 1
ATOM 848 N N . GLU A 1 105 ? 11.563 12.759 -6.186 1.00 48.44 105 GLU A N 1
ATOM 849 C CA . GLU A 1 105 ? 10.361 13.551 -6.280 1.00 48.44 105 GLU A CA 1
ATOM 850 C C . GLU A 1 105 ? 9.416 13.142 -5.157 1.00 48.44 105 GLU A C 1
ATOM 852 O O . GLU A 1 105 ? 8.825 12.061 -5.129 1.00 48.44 105 GLU A O 1
ATOM 857 N N . ARG A 1 106 ? 9.268 14.074 -4.220 1.00 53.34 106 ARG A N 1
ATOM 858 C CA . ARG A 1 106 ? 8.279 14.069 -3.151 1.00 53.34 106 ARG A CA 1
ATOM 859 C C . ARG A 1 106 ? 6.879 14.260 -3.743 1.00 53.34 106 ARG A C 1
ATOM 861 O O . ARG A 1 106 ? 6.148 15.146 -3.306 1.00 53.34 106 ARG A O 1
ATOM 868 N N . VAL A 1 107 ? 6.510 13.474 -4.760 1.00 52.56 107 VAL A N 1
ATOM 869 C CA . VAL A 1 107 ? 5.132 13.366 -5.232 1.00 52.56 107 VAL A CA 1
ATOM 870 C C . VAL A 1 107 ? 4.389 12.601 -4.153 1.00 52.56 107 VAL A C 1
ATOM 872 O O . VAL A 1 107 ? 4.224 11.384 -4.208 1.00 52.56 107 VAL A O 1
ATOM 875 N N . LEU A 1 108 ? 4.022 13.338 -3.112 1.00 56.62 108 LEU A N 1
ATOM 876 C CA . LEU A 1 108 ? 3.096 12.883 -2.101 1.00 56.62 108 LEU A CA 1
ATOM 877 C C . LEU A 1 108 ? 1.730 12.863 -2.784 1.00 56.62 108 LEU A C 1
ATOM 879 O O . LEU A 1 108 ? 1.264 13.922 -3.216 1.00 56.62 108 LEU A O 1
ATOM 883 N N . PRO A 1 109 ? 1.101 11.694 -2.958 1.00 57.12 109 PRO A N 1
ATOM 884 C CA . PRO A 1 109 ? -0.260 11.671 -3.447 1.00 57.12 109 PRO A CA 1
ATOM 885 C C . PRO A 1 109 ? -1.142 12.472 -2.495 1.00 57.12 109 PRO A C 1
ATOM 887 O O . PRO A 1 109 ? -0.993 12.451 -1.271 1.00 57.12 109 PRO A O 1
ATOM 890 N N . TYR A 1 110 ? -2.015 13.257 -3.107 1.00 62.38 110 TYR A N 1
ATOM 891 C CA . TYR A 1 110 ? -2.900 14.168 -2.418 1.00 62.38 110 TYR A CA 1
ATOM 892 C C . TYR A 1 110 ? -4.178 13.417 -2.042 1.00 62.38 110 TYR A C 1
ATOM 894 O O . TYR A 1 110 ? -4.896 12.948 -2.921 1.00 62.38 110 TYR A O 1
ATOM 902 N N . PHE A 1 111 ? -4.452 13.292 -0.745 1.00 61.78 111 PHE A N 1
ATOM 903 C CA . PHE A 1 111 ? -5.589 12.527 -0.217 1.00 61.78 111 PHE A CA 1
ATOM 904 C C . PHE A 1 111 ? -6.719 13.429 0.300 1.00 61.78 111 PHE A C 1
ATOM 906 O O . PHE A 1 111 ? -7.258 13.203 1.378 1.00 61.78 111 PHE A O 1
ATOM 913 N N . GLY A 1 112 ? -7.054 14.487 -0.439 1.00 63.66 112 GLY A N 1
ATOM 914 C CA . GLY A 1 112 ? -8.133 15.403 -0.073 1.00 63.66 112 GLY A CA 1
ATOM 915 C C . GLY A 1 112 ? -8.843 15.981 -1.289 1.00 63.66 112 GLY A C 1
ATOM 916 O O . GLY A 1 112 ? -8.454 15.740 -2.434 1.00 63.66 112 GLY A O 1
ATOM 917 N N . PHE A 1 113 ? -9.879 16.780 -1.043 1.00 61.00 113 PHE A N 1
ATOM 918 C CA . PHE A 1 113 ? -10.461 17.613 -2.091 1.00 61.00 113 PHE A CA 1
ATOM 919 C C . PHE A 1 113 ? -9.456 18.689 -2.490 1.00 61.00 113 PHE A C 1
ATOM 921 O O . PHE A 1 113 ? -8.950 19.376 -1.599 1.00 61.00 113 PHE A O 1
ATOM 928 N N . PRO A 1 114 ? -9.137 18.846 -3.789 1.00 66.75 114 PRO A N 1
ATOM 929 C CA . PRO A 1 114 ? -8.225 19.892 -4.214 1.00 66.75 114 PRO A CA 1
ATOM 930 C C . PRO A 1 114 ? -8.749 21.245 -3.720 1.00 66.75 114 PRO A C 1
ATOM 932 O O . PRO A 1 114 ? -9.970 21.437 -3.654 1.00 66.75 114 PRO A O 1
ATOM 935 N N . PRO A 1 115 ? -7.860 22.193 -3.381 1.00 68.19 115 PRO A N 1
ATOM 936 C CA . PRO A 1 115 ? -8.284 23.540 -3.037 1.00 68.19 115 PRO A CA 1
ATOM 937 C C . PRO A 1 115 ? -9.212 24.072 -4.128 1.00 68.19 115 PRO A C 1
ATOM 939 O O . PRO A 1 115 ? -8.946 23.866 -5.316 1.00 68.19 115 PRO A O 1
ATOM 942 N N . SER A 1 116 ? -10.296 24.748 -3.734 1.00 75.12 116 SER A N 1
ATOM 943 C CA . SER A 1 116 ? -11.177 25.387 -4.709 1.00 75.12 116 SER A CA 1
ATOM 944 C C . SER A 1 116 ? -10.343 26.290 -5.615 1.00 75.12 116 SER A C 1
ATOM 946 O O . SER A 1 116 ? -9.624 27.164 -5.135 1.00 75.12 116 SER A O 1
ATOM 948 N N . LEU A 1 117 ? -10.434 26.079 -6.929 1.00 76.06 117 LEU A N 1
ATOM 949 C CA . LEU A 1 117 ? -9.727 26.899 -7.917 1.00 76.06 117 LEU A CA 1
ATOM 950 C C . LEU A 1 117 ? -10.385 28.276 -8.107 1.00 76.06 117 LEU A C 1
ATOM 952 O O . LEU A 1 117 ? -9.887 29.104 -8.872 1.00 76.06 117 LEU A O 1
ATOM 956 N N . SER A 1 118 ? -11.513 28.535 -7.440 1.00 79.12 118 SER A N 1
ATOM 957 C CA . SER A 1 118 ? -12.152 29.845 -7.449 1.00 79.12 118 SER A CA 1
ATOM 958 C C . SER A 1 118 ? -11.377 30.837 -6.582 1.00 79.12 118 SER A C 1
ATOM 960 O O . SER A 1 118 ? -10.928 30.526 -5.478 1.00 79.12 118 SER A O 1
ATOM 962 N N . ARG A 1 119 ? -11.239 32.076 -7.072 1.00 71.56 119 ARG A N 1
ATOM 963 C CA . ARG A 1 119 ? -10.757 33.176 -6.232 1.00 71.56 119 ARG A CA 1
ATOM 964 C C . ARG A 1 119 ? -11.726 33.369 -5.060 1.00 71.56 119 ARG A C 1
ATOM 966 O O . ARG A 1 119 ? -12.938 33.309 -5.290 1.00 71.56 119 ARG A O 1
ATOM 973 N N . PRO A 1 120 ? -11.227 33.647 -3.841 1.00 72.94 120 PRO A N 1
ATOM 974 C CA . PRO A 1 120 ? -12.098 34.075 -2.758 1.00 72.94 120 PRO A CA 1
ATOM 975 C C . PRO A 1 120 ? -12.885 35.294 -3.247 1.00 72.94 120 PRO A C 1
ATOM 977 O O . PRO A 1 120 ? -12.306 36.260 -3.747 1.00 72.94 120 PRO A O 1
ATOM 980 N N . THR A 1 121 ? -14.210 35.199 -3.197 1.00 71.44 121 THR A N 1
ATOM 981 C CA . THR A 1 121 ? -15.086 36.339 -3.473 1.00 71.44 121 THR A CA 1
ATOM 982 C C . THR A 1 121 ? -15.194 37.122 -2.165 1.00 71.44 121 THR A C 1
ATOM 984 O O . THR A 1 121 ? -15.437 36.505 -1.128 1.00 71.44 121 THR A O 1
ATOM 987 N N . ILE A 1 122 ? -14.900 38.426 -2.210 1.00 68.31 122 ILE A N 1
ATOM 988 C CA . ILE A 1 122 ? -15.024 39.359 -1.073 1.00 68.31 122 ILE A CA 1
ATOM 989 C C . ILE A 1 122 ? -16.500 39.620 -0.784 1.00 68.31 122 ILE A C 1
ATOM 991 O O . ILE A 1 122 ? -17.252 39.776 -1.774 1.00 68.31 122 ILE A O 1
#

Sequence (122 aa):
MSAWPRTCRTRPDGSFRLVYTTQNNSESPKEWRLESVISLPGQYDYFTVGAAEGFLFLGGTTESQQDCHETEWADTWDIDYFSVEVQTSELKKICRMTKPCFNHERVLPYFGFPPSLSRPTI

Foldseek 3Di:
DDDDPPDPDQDPVLKDKDWDWDFDPPPDDGDTDGDDIAIDDSQWDKDWLDDDDQKTKIKTWNDDLVPDDPPDDQDKTWIWMWIQRNPVRDIDTDDIDIGRSPPPPNPRPDDDDPPPPDDDDD

Radius of gyration: 18.15 Å; chains: 1; bounding box: 40×56×50 Å

Secondary structure (DSSP, 8-state):
-----------TT--EEEEEEE---SSS----EEEEEEEEPTT-EEEEEEEETTEEEEEEESS-TTS--TTSS--EEEEEEEEEETTT--EEEEEEEEEETT---------SPPPP-SPPP-

Organism: Aegilops tauschii subsp. strangulata (NCBI:txid200361)

pLDDT: mean 70.1, std 16.38, range [26.25, 93.31]